Protein AF-A0A9E4Q287-F1 (afdb_monomer_lite)

Structure (mmCIF, N/CA/C/O backbone):
data_AF-A0A9E4Q287-F1
#
_entry.id   AF-A0A9E4Q287-F1
#
loop_
_atom_site.group_PDB
_atom_site.id
_atom_site.type_symbol
_atom_site.label_atom_id
_atom_site.label_alt_id
_atom_site.label_comp_id
_atom_site.label_asym_id
_atom_site.label_entity_id
_atom_site.label_seq_id
_atom_site.pdbx_PDB_ins_code
_atom_site.Cartn_x
_atom_site.Cartn_y
_atom_site.Cartn_z
_atom_site.occupancy
_atom_site.B_iso_or_equiv
_atom_site.auth_seq_id
_atom_site.auth_comp_id
_atom_site.auth_asym_id
_atom_site.auth_atom_id
_atom_site.pdbx_PDB_model_num
ATOM 1 N N . GLU A 1 1 ? 13.579 -6.921 -2.499 1.00 59.28 1 GLU A N 1
ATOM 2 C CA . GLU A 1 1 ? 13.038 -8.261 -2.164 1.00 59.28 1 GLU A CA 1
ATOM 3 C C . GLU A 1 1 ? 13.911 -9.348 -2.799 1.00 59.28 1 GLU A C 1
ATOM 5 O O . GLU A 1 1 ? 14.506 -9.071 -3.830 1.00 59.28 1 GLU A O 1
ATOM 10 N N . ASN A 1 2 ? 13.999 -10.552 -2.209 1.00 77.50 2 ASN A N 1
ATOM 11 C CA . ASN A 1 2 ? 14.796 -11.688 -2.729 1.00 77.50 2 ASN A CA 1
ATOM 12 C C . ASN A 1 2 ? 13.918 -12.814 -3.328 1.00 77.50 2 ASN A C 1
ATOM 14 O O . ASN A 1 2 ? 14.311 -13.980 -3.343 1.00 77.50 2 ASN A O 1
ATOM 18 N N . THR A 1 3 ? 12.707 -12.480 -3.777 1.00 87.38 3 THR A N 1
ATOM 19 C CA . THR A 1 3 ? 11.755 -13.427 -4.379 1.00 87.38 3 THR A CA 1
ATOM 20 C C . THR A 1 3 ? 12.186 -13.794 -5.802 1.00 87.38 3 THR A C 1
ATOM 22 O O . THR A 1 3 ? 12.692 -12.953 -6.543 1.00 87.38 3 THR A O 1
ATOM 25 N N . ALA A 1 4 ? 11.997 -15.053 -6.207 1.00 90.62 4 ALA A N 1
ATOM 26 C CA . ALA A 1 4 ? 12.382 -15.509 -7.540 1.00 90.62 4 ALA A CA 1
ATOM 27 C C . ALA A 1 4 ? 11.520 -14.854 -8.634 1.00 90.62 4 ALA A C 1
ATOM 29 O O . ALA A 1 4 ? 10.295 -14.946 -8.600 1.00 90.62 4 ALA A O 1
ATOM 30 N N . ALA A 1 5 ? 12.161 -14.281 -9.658 1.00 90.44 5 ALA A N 1
ATOM 31 C CA . ALA A 1 5 ? 11.472 -13.625 -10.775 1.00 90.44 5 ALA A CA 1
ATOM 32 C C . ALA A 1 5 ? 10.525 -14.559 -11.552 1.00 90.44 5 ALA A 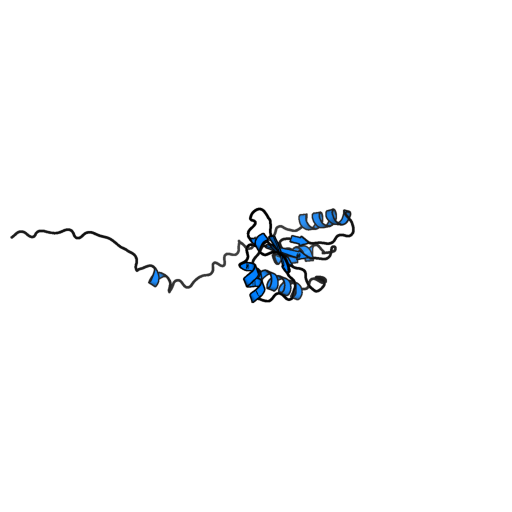C 1
ATOM 34 O O . ALA A 1 5 ? 9.563 -14.091 -12.151 1.00 90.44 5 ALA A O 1
ATOM 35 N N . ALA A 1 6 ? 10.758 -15.877 -11.506 1.00 92.06 6 ALA A N 1
ATOM 36 C CA . ALA A 1 6 ? 9.894 -16.875 -12.138 1.00 92.06 6 ALA A CA 1
ATOM 37 C C . ALA A 1 6 ? 8.434 -16.806 -11.653 1.00 92.06 6 ALA A C 1
ATOM 39 O O . ALA A 1 6 ? 7.538 -17.113 -12.430 1.00 92.06 6 ALA A O 1
ATOM 40 N N . VAL A 1 7 ? 8.194 -16.343 -10.417 1.00 91.88 7 VAL A N 1
ATOM 41 C CA . VAL A 1 7 ? 6.841 -16.165 -9.862 1.00 91.88 7 VAL A CA 1
ATOM 42 C C . VAL A 1 7 ? 6.023 -15.172 -10.689 1.00 91.88 7 VAL A C 1
ATOM 44 O O . VAL A 1 7 ? 4.816 -15.330 -10.801 1.00 91.88 7 VAL A O 1
ATOM 47 N N . LEU A 1 8 ? 6.656 -14.179 -11.325 1.00 91.31 8 LEU A N 1
ATOM 48 C CA . LEU A 1 8 ? 5.939 -13.200 -12.147 1.00 91.31 8 LEU A CA 1
ATOM 49 C C . LEU A 1 8 ? 5.297 -13.816 -13.397 1.00 91.31 8 LEU A C 1
ATOM 51 O O . LEU A 1 8 ? 4.322 -13.257 -13.891 1.00 91.31 8 LEU A O 1
ATOM 55 N N . ASN A 1 9 ? 5.789 -14.967 -13.861 1.00 93.00 9 ASN A N 1
ATOM 56 C CA . ASN A 1 9 ? 5.276 -15.665 -15.044 1.00 93.00 9 ASN A CA 1
ATOM 57 C C . ASN A 1 9 ? 4.202 -16.714 -14.715 1.00 93.00 9 ASN A C 1
ATOM 59 O O . ASN A 1 9 ? 3.740 -17.407 -15.615 1.00 93.00 9 ASN A O 1
ATOM 63 N N . ASP A 1 10 ? 3.856 -16.886 -13.439 1.00 93.12 10 ASP A N 1
ATOM 64 C CA . ASP A 1 10 ? 2.809 -17.815 -13.022 1.00 93.12 10 ASP A CA 1
ATOM 65 C C . ASP A 1 10 ? 1.454 -17.098 -13.024 1.00 93.12 10 ASP A C 1
ATOM 67 O O . ASP A 1 10 ? 1.186 -16.260 -12.163 1.00 93.12 10 ASP A O 1
ATOM 71 N N . ASP A 1 11 ? 0.618 -17.374 -14.019 1.00 90.12 11 ASP A N 1
ATOM 72 C CA . ASP A 1 11 ? -0.687 -16.721 -14.180 1.00 90.12 11 ASP A CA 1
ATOM 73 C C . ASP A 1 11 ? -1.773 -17.294 -13.249 1.00 90.12 11 ASP A C 1
ATOM 75 O O . ASP A 1 11 ? -2.860 -16.724 -13.153 1.00 90.12 11 ASP A O 1
ATOM 79 N N . GLU A 1 12 ? -1.501 -18.391 -12.532 1.00 93.50 12 GLU A N 1
ATOM 80 C CA . GLU A 1 12 ? -2.439 -18.973 -11.561 1.00 93.50 12 GLU A CA 1
ATOM 81 C C . GLU A 1 12 ? -2.358 -18.290 -10.183 1.00 93.50 12 GLU A C 1
ATOM 83 O O . GLU A 1 12 ? -3.226 -18.492 -9.328 1.00 93.50 12 GLU A O 1
ATOM 88 N N . LEU A 1 13 ? -1.335 -17.457 -9.959 1.00 92.38 13 LEU A N 1
ATOM 89 C CA . LEU A 1 13 ? -1.081 -16.780 -8.690 1.00 92.38 13 LEU A CA 1
ATOM 90 C C . LEU A 1 13 ? -1.401 -15.285 -8.749 1.00 92.38 13 LEU A C 1
ATOM 92 O O . LEU A 1 13 ? -0.899 -14.555 -9.601 1.00 92.38 13 LEU A O 1
ATOM 96 N N . GLY A 1 14 ? -2.146 -14.814 -7.744 1.00 92.12 14 GLY A N 1
ATOM 97 C CA . GLY A 1 14 ? -2.266 -13.387 -7.450 1.00 92.12 14 GLY A CA 1
ATOM 98 C C . GLY A 1 14 ? -0.985 -12.853 -6.805 1.00 92.12 14 GLY A C 1
ATOM 99 O O . GLY A 1 14 ? -0.517 -13.391 -5.798 1.00 92.12 14 GLY A O 1
ATOM 100 N N . LYS A 1 15 ? -0.417 -11.788 -7.368 1.00 93.69 15 LYS A N 1
ATOM 101 C CA . LYS A 1 15 ? 0.887 -11.230 -6.991 1.00 93.69 15 LYS A CA 1
ATOM 102 C C . LYS A 1 15 ? 0.704 -9.875 -6.322 1.00 93.69 15 LYS A C 1
ATOM 104 O O . LYS A 1 15 ? 0.217 -8.919 -6.929 1.00 93.69 15 LYS A O 1
ATOM 109 N N . ILE A 1 16 ? 1.142 -9.791 -5.068 1.00 95.12 16 ILE A N 1
ATOM 110 C CA . ILE A 1 16 ? 1.157 -8.554 -4.285 1.00 95.12 16 ILE A CA 1
ATOM 111 C C . ILE A 1 16 ? 2.608 -8.169 -4.020 1.00 95.12 16 ILE A C 1
ATOM 113 O O . ILE A 1 16 ? 3.359 -8.972 -3.470 1.00 95.12 16 ILE A O 1
ATOM 117 N N . ILE A 1 17 ? 2.988 -6.949 -4.386 1.00 94.88 17 ILE A N 1
ATOM 118 C CA . ILE A 1 17 ? 4.315 -6.401 -4.088 1.00 94.88 17 ILE A CA 1
ATOM 119 C C . ILE A 1 17 ? 4.271 -5.561 -2.812 1.00 94.88 17 ILE A C 1
ATOM 121 O O . ILE A 1 17 ? 3.359 -4.749 -2.639 1.00 94.88 17 ILE A O 1
ATOM 125 N N . ALA A 1 18 ? 5.232 -5.751 -1.907 1.00 94.75 18 ALA A N 1
ATOM 126 C CA . ALA A 1 18 ? 5.333 -4.940 -0.701 1.00 94.75 18 ALA A CA 1
ATOM 127 C C . ALA A 1 18 ? 6.174 -3.687 -0.975 1.00 94.75 18 ALA A C 1
ATOM 129 O O . ALA A 1 18 ? 7.279 -3.763 -1.507 1.00 94.75 18 ALA A O 1
ATOM 130 N N . ILE A 1 19 ? 5.652 -2.525 -0.590 1.00 95.00 19 ILE A N 1
ATOM 131 C CA . ILE A 1 19 ? 6.304 -1.223 -0.771 1.00 95.00 19 ILE A CA 1
ATOM 132 C C . ILE A 1 19 ? 6.240 -0.406 0.520 1.00 95.00 19 ILE A C 1
ATOM 134 O O . ILE A 1 19 ? 5.400 -0.650 1.392 1.00 95.00 19 ILE A O 1
ATOM 138 N N . ASN A 1 20 ? 7.117 0.585 0.636 1.00 93.00 20 ASN A N 1
ATOM 1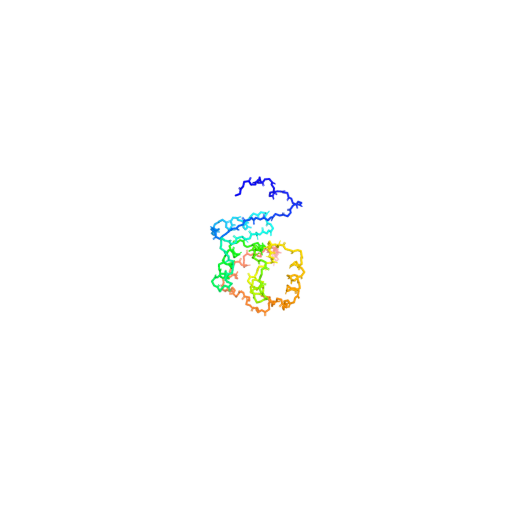39 C CA . ASN A 1 20 ? 7.213 1.466 1.796 1.00 93.00 20 ASN A CA 1
ATOM 140 C C . ASN A 1 20 ? 7.283 2.943 1.369 1.00 93.00 20 ASN A C 1
ATOM 142 O O . ASN A 1 20 ? 7.093 3.275 0.200 1.00 93.00 20 ASN A O 1
ATOM 146 N N . SER A 1 21 ? 7.506 3.842 2.331 1.00 91.06 21 SER A N 1
ATOM 147 C CA . SER A 1 21 ? 7.516 5.295 2.095 1.00 91.06 21 SER A CA 1
ATOM 148 C C . SER A 1 21 ? 8.759 5.811 1.361 1.00 91.06 21 SER A C 1
ATOM 150 O O . SER A 1 21 ? 8.807 6.989 1.031 1.00 91.06 21 SER A O 1
ATOM 152 N N . GLU A 1 22 ? 9.759 4.962 1.127 1.00 92.00 22 GLU A N 1
ATOM 153 C CA . GLU A 1 22 ? 11.027 5.327 0.479 1.00 92.00 22 GLU A CA 1
ATOM 154 C C . GLU A 1 22 ? 11.025 5.029 -1.025 1.00 92.00 22 GLU A C 1
ATOM 156 O O . GLU A 1 22 ? 12.027 5.269 -1.694 1.00 92.00 22 GLU A O 1
ATOM 161 N N . LEU A 1 23 ? 9.904 4.525 -1.553 1.00 92.75 23 LEU A N 1
ATOM 162 C CA . LEU A 1 23 ? 9.751 4.192 -2.962 1.00 92.75 23 LEU A CA 1
ATOM 163 C C . LEU A 1 23 ? 9.996 5.424 -3.843 1.00 92.75 23 LEU A C 1
ATOM 165 O O . LEU A 1 23 ? 9.284 6.427 -3.746 1.00 92.75 23 LEU A O 1
ATOM 169 N N . SER A 1 24 ? 10.986 5.324 -4.725 1.00 94.12 24 SER A N 1
ATOM 170 C CA . SER A 1 24 ? 11.264 6.356 -5.722 1.00 94.12 24 SER A CA 1
ATOM 171 C C . SER A 1 24 ? 10.264 6.322 -6.883 1.00 94.12 24 SER A C 1
ATOM 173 O O . SER A 1 24 ? 9.565 5.331 -7.111 1.00 94.12 24 SER A O 1
ATOM 175 N N . GLU A 1 25 ? 10.208 7.414 -7.649 1.00 93.81 25 GLU A N 1
ATOM 176 C CA . GLU A 1 25 ? 9.350 7.507 -8.836 1.00 93.81 25 GLU A CA 1
ATOM 177 C C . GLU A 1 25 ? 9.714 6.446 -9.889 1.00 93.81 25 GLU A C 1
ATOM 179 O O . GLU A 1 25 ? 8.836 5.746 -10.393 1.00 93.81 25 GLU A O 1
ATOM 184 N N . ASP A 1 26 ? 11.013 6.252 -10.138 1.00 95.31 26 ASP A N 1
ATOM 185 C CA . ASP A 1 26 ? 11.525 5.253 -11.081 1.00 95.31 26 ASP A CA 1
ATOM 186 C C . ASP A 1 26 ? 11.164 3.822 -10.655 1.00 95.31 26 ASP A C 1
ATOM 188 O O . ASP A 1 26 ? 10.754 3.003 -11.481 1.00 95.31 26 ASP A O 1
ATOM 192 N N . GLU A 1 27 ? 11.280 3.509 -9.360 1.00 94.50 27 GLU A N 1
ATOM 193 C CA . GLU A 1 27 ? 10.904 2.195 -8.833 1.00 94.50 27 GLU A CA 1
ATOM 194 C C . GLU A 1 27 ? 9.401 1.958 -8.941 1.00 94.50 27 GLU A C 1
ATOM 196 O O . GLU A 1 27 ? 8.984 0.888 -9.381 1.00 94.50 27 GLU A O 1
ATOM 201 N N . GLY A 1 28 ? 8.569 2.936 -8.581 1.00 94.69 28 GLY A N 1
ATOM 202 C CA . GLY A 1 28 ? 7.124 2.771 -8.697 1.00 94.69 28 GLY A CA 1
ATOM 203 C C . GLY A 1 28 ? 6.662 2.667 -10.156 1.00 94.69 28 GLY A C 1
ATOM 204 O O . GLY A 1 28 ? 5.810 1.828 -10.454 1.00 94.69 28 GLY A O 1
ATOM 205 N N . GLN A 1 29 ? 7.300 3.387 -11.085 1.00 93.69 29 GLN A N 1
ATOM 206 C CA . GLN A 1 29 ? 7.060 3.211 -12.519 1.00 93.69 29 GLN A CA 1
ATOM 207 C C . GLN A 1 29 ? 7.495 1.820 -13.000 1.00 93.69 29 GLN A C 1
ATOM 209 O O . GLN A 1 29 ? 6.794 1.191 -13.795 1.00 93.69 29 GLN A O 1
ATOM 214 N N . ALA A 1 30 ? 8.620 1.295 -12.509 1.00 94.25 30 ALA A N 1
ATOM 215 C CA . ALA A 1 30 ? 9.028 -0.074 -12.808 1.00 94.25 30 ALA A CA 1
ATOM 216 C C . ALA A 1 30 ? 7.989 -1.084 -12.292 1.00 94.25 30 ALA A C 1
ATOM 218 O O . ALA A 1 30 ? 7.587 -1.977 -13.036 1.00 94.25 30 ALA A O 1
ATOM 219 N N . ILE A 1 31 ? 7.485 -0.905 -11.066 1.00 94.12 31 ILE A N 1
ATOM 220 C CA . ILE A 1 31 ? 6.417 -1.731 -10.484 1.00 94.12 31 ILE A CA 1
ATOM 221 C C . ILE A 1 31 ? 5.143 -1.677 -11.332 1.00 94.12 31 ILE A C 1
ATOM 223 O O . ILE A 1 31 ? 4.519 -2.715 -11.562 1.00 94.12 31 ILE A O 1
ATOM 227 N N . HIS A 1 32 ? 4.766 -0.499 -11.830 1.00 92.44 32 HIS A N 1
ATOM 228 C CA . HIS A 1 32 ? 3.606 -0.343 -12.704 1.00 92.44 32 HIS A CA 1
ATOM 229 C C . HIS A 1 32 ? 3.696 -1.240 -13.953 1.00 92.44 32 HIS A C 1
ATOM 231 O O . HIS A 1 32 ? 2.702 -1.843 -14.367 1.00 92.44 32 HIS A O 1
ATOM 237 N N . MET A 1 33 ? 4.899 -1.379 -14.514 1.00 92.56 33 MET A N 1
ATOM 238 C CA . MET A 1 33 ? 5.163 -2.194 -15.702 1.00 92.56 33 MET A CA 1
ATOM 239 C C . MET A 1 33 ? 5.259 -3.698 -15.410 1.00 92.56 33 MET A C 1
ATOM 241 O O . MET A 1 33 ? 5.163 -4.505 -16.334 1.00 92.56 33 MET A O 1
ATOM 245 N N . LEU A 1 34 ? 5.442 -4.101 -14.149 1.00 92.50 34 LEU A N 1
ATOM 246 C CA . LEU A 1 34 ? 5.498 -5.511 -13.771 1.00 92.50 34 LEU A CA 1
ATOM 247 C C . LEU A 1 34 ? 4.108 -6.163 -13.788 1.00 92.50 34 LEU A C 1
ATOM 249 O O . LEU A 1 34 ? 3.072 -5.528 -13.544 1.00 92.50 34 LEU A O 1
ATOM 253 N N . ALA A 1 35 ? 4.103 -7.478 -14.016 1.00 91.94 35 ALA A N 1
ATOM 254 C CA . ALA A 1 35 ? 2.929 -8.344 -13.919 1.00 91.94 35 ALA A CA 1
ATOM 255 C C . ALA A 1 35 ? 2.568 -8.625 -12.447 1.00 91.94 35 ALA A C 1
ATOM 257 O O . ALA A 1 35 ? 2.597 -9.761 -11.987 1.00 91.94 35 ALA A O 1
ATOM 258 N N . VAL A 1 36 ? 2.286 -7.558 -11.699 1.00 93.62 36 VAL A N 1
ATOM 259 C CA . VAL A 1 36 ? 1.753 -7.590 -10.332 1.00 93.62 36 VAL A CA 1
ATOM 260 C C . VAL A 1 36 ? 0.329 -7.044 -10.323 1.00 93.62 36 VAL A C 1
ATOM 262 O O . VAL A 1 36 ? 0.009 -6.111 -11.073 1.00 93.62 36 VAL A O 1
ATOM 265 N N . ASP A 1 37 ? -0.511 -7.609 -9.460 1.00 93.75 37 ASP A N 1
ATOM 266 C CA . ASP A 1 37 ? -1.937 -7.278 -9.371 1.00 93.75 37 ASP A CA 1
ATOM 267 C C . ASP A 1 37 ? -2.198 -6.149 -8.373 1.00 93.75 37 ASP A C 1
ATOM 269 O O . ASP A 1 37 ? -3.102 -5.326 -8.546 1.00 93.75 37 ASP A O 1
ATOM 273 N N . CYS A 1 38 ? -1.403 -6.106 -7.304 1.00 95.12 38 CYS A N 1
ATOM 274 C CA . CYS A 1 38 ? -1.631 -5.220 -6.175 1.00 95.12 38 CYS A CA 1
ATOM 275 C C . CYS A 1 38 ? -0.323 -4.779 -5.521 1.00 95.12 38 CYS A C 1
ATOM 277 O O . CYS A 1 38 ? 0.655 -5.523 -5.491 1.00 95.12 38 CYS A O 1
ATOM 279 N N . ALA A 1 39 ? -0.336 -3.584 -4.943 1.00 96.31 39 ALA A N 1
ATOM 280 C CA . ALA A 1 39 ? 0.707 -3.109 -4.057 1.00 96.31 39 ALA A CA 1
ATOM 281 C C . ALA A 1 39 ? 0.200 -3.017 -2.619 1.00 96.31 39 ALA A C 1
ATOM 283 O O . ALA A 1 39 ? -0.837 -2.405 -2.349 1.00 96.31 39 ALA A O 1
ATOM 284 N N . LEU A 1 40 ? 0.968 -3.607 -1.707 1.00 96.44 40 LEU A N 1
ATOM 285 C CA . LEU A 1 40 ? 0.805 -3.489 -0.269 1.00 96.44 40 LEU A CA 1
ATOM 286 C C . LEU A 1 40 ? 1.754 -2.420 0.260 1.00 96.44 40 LEU A C 1
ATOM 288 O O . LEU A 1 40 ? 2.951 -2.651 0.417 1.00 96.44 40 LEU A O 1
ATOM 292 N N . PHE A 1 41 ? 1.199 -1.258 0.576 1.00 95.81 41 PHE A N 1
ATOM 293 C CA . PHE A 1 41 ? 1.939 -0.171 1.190 1.00 95.81 41 PHE A CA 1
ATOM 294 C C . PHE A 1 41 ? 2.007 -0.325 2.704 1.00 95.81 41 PHE A C 1
ATOM 296 O O . PHE A 1 41 ? 0.984 -0.389 3.388 1.00 95.81 41 PHE A O 1
ATOM 303 N N . THR A 1 42 ? 3.225 -0.344 3.233 1.00 94.38 42 THR A N 1
ATOM 304 C CA . THR A 1 42 ? 3.492 -0.293 4.669 1.00 94.38 42 THR A CA 1
ATOM 305 C C . THR A 1 42 ? 4.170 1.035 4.994 1.00 94.38 42 THR A C 1
ATOM 307 O O . THR A 1 42 ? 5.344 1.210 4.670 1.00 94.38 42 THR A O 1
ATOM 310 N N . PRO A 1 43 ? 3.449 1.986 5.610 1.00 90.75 43 PRO A N 1
ATOM 311 C CA . PRO A 1 43 ? 4.029 3.254 6.034 1.00 90.75 43 PRO A CA 1
ATOM 312 C C . PRO A 1 43 ? 5.178 3.033 7.027 1.00 90.75 43 PRO A C 1
ATOM 314 O O . PRO A 1 43 ? 5.053 2.218 7.942 1.00 90.75 43 PRO A O 1
ATOM 317 N N . ASN A 1 44 ? 6.271 3.789 6.887 1.00 87.62 44 ASN A N 1
ATOM 318 C CA . ASN A 1 44 ? 7.399 3.719 7.831 1.00 87.62 44 ASN A CA 1
ATOM 319 C C . ASN A 1 44 ? 7.019 4.229 9.232 1.00 87.62 44 ASN A C 1
ATOM 321 O O . ASN A 1 44 ? 7.575 3.805 10.243 1.00 87.62 44 ASN A O 1
ATOM 325 N N . GLU A 1 45 ? 6.066 5.156 9.284 1.00 85.31 45 GLU A N 1
ATOM 326 C CA . GLU A 1 45 ? 5.571 5.771 10.508 1.00 85.31 45 GLU A CA 1
ATOM 327 C C . GLU A 1 45 ? 4.092 5.449 10.711 1.00 85.31 45 GLU A C 1
ATOM 329 O O . GLU A 1 45 ? 3.363 5.131 9.772 1.00 85.31 45 GLU A O 1
ATOM 334 N N . SER A 1 46 ? 3.620 5.576 11.952 1.00 84.69 46 SER A N 1
ATOM 335 C CA . SER A 1 46 ? 2.198 5.419 12.252 1.00 84.69 46 SER A CA 1
ATOM 336 C C . SER A 1 46 ? 1.348 6.349 11.382 1.00 84.69 46 SER A C 1
ATOM 338 O O . SER A 1 46 ? 1.569 7.559 11.334 1.00 84.69 46 SER A O 1
ATOM 340 N N . VAL A 1 47 ? 0.305 5.785 10.770 1.00 84.62 47 VAL A N 1
ATOM 341 C CA . VAL A 1 47 ? -0.719 6.538 10.025 1.00 84.62 47 VAL A CA 1
ATOM 342 C C . VAL A 1 47 ? -1.488 7.499 10.943 1.00 84.62 47 VAL A C 1
ATOM 344 O O . VAL A 1 47 ? -2.125 8.435 10.469 1.00 84.62 47 VAL A O 1
ATOM 347 N N . LYS A 1 48 ? -1.430 7.289 12.265 1.00 84.75 48 LYS A N 1
ATOM 348 C CA . LYS A 1 48 ? -2.109 8.124 13.256 1.00 84.75 48 LYS A CA 1
ATOM 349 C C . LYS A 1 48 ? -1.1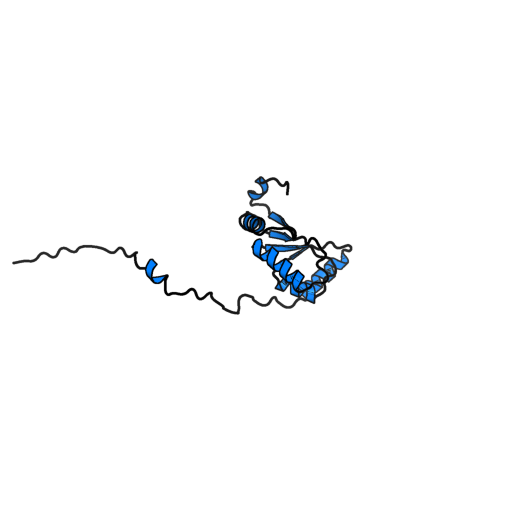98 9.211 13.837 1.00 84.75 48 LYS A C 1
ATOM 351 O O . LYS A 1 48 ? -0.099 8.878 14.286 1.00 84.75 48 LYS A O 1
ATOM 356 N N . PRO A 1 49 ? -1.693 10.458 13.969 1.00 88.38 49 PRO A N 1
ATOM 357 C CA . PRO A 1 49 ? -3.004 10.940 13.508 1.00 88.38 49 PRO A CA 1
ATOM 358 C C . PRO A 1 49 ? -3.071 11.057 11.976 1.00 88.38 49 PRO A C 1
ATOM 360 O O . PRO A 1 49 ? -2.092 11.464 11.349 1.00 88.38 49 PRO A O 1
ATOM 363 N N . LEU A 1 50 ? -4.232 10.752 11.381 1.00 91.19 50 LEU A N 1
ATOM 364 C CA . LEU A 1 50 ? -4.427 10.902 9.937 1.00 91.19 50 LEU A CA 1
ATOM 365 C C . LEU A 1 50 ? -4.582 12.388 9.584 1.00 91.19 50 LEU A C 1
ATOM 367 O O . LEU A 1 50 ? -5.657 12.971 9.727 1.00 91.19 50 LEU A O 1
ATOM 371 N N . THR A 1 51 ? -3.491 13.013 9.148 1.00 93.25 51 THR A N 1
ATOM 372 C CA . THR A 1 51 ? -3.471 14.414 8.704 1.00 93.25 51 THR A CA 1
ATOM 373 C C . THR A 1 51 ? -3.604 14.523 7.185 1.00 93.25 51 THR A C 1
ATOM 375 O O . THR A 1 51 ? -3.397 13.555 6.455 1.00 93.25 51 THR A O 1
ATOM 378 N N . VAL A 1 52 ? -3.893 15.732 6.689 1.00 94.62 52 VAL A N 1
ATOM 379 C CA . VAL A 1 52 ? -3.894 16.015 5.242 1.00 94.62 52 VAL A CA 1
ATOM 380 C C . VAL A 1 52 ? -2.527 15.720 4.622 1.00 94.62 52 VAL A C 1
ATOM 382 O O . VAL A 1 52 ? -2.476 15.150 3.540 1.00 94.62 52 VAL A O 1
ATOM 385 N N . GLN A 1 53 ? -1.429 16.026 5.323 1.00 93.44 53 GLN A N 1
ATOM 386 C CA . GLN A 1 53 ? -0.083 15.693 4.848 1.00 93.44 53 GLN A CA 1
ATOM 387 C C . GLN A 1 53 ? 0.078 14.183 4.647 1.00 93.44 53 GLN A C 1
ATOM 389 O O . GLN A 1 53 ? 0.513 13.763 3.586 1.00 93.44 53 GLN A O 1
ATOM 394 N N . ARG A 1 54 ? -0.369 13.358 5.604 1.00 92.62 54 ARG A N 1
ATOM 395 C CA . ARG A 1 54 ? -0.312 11.894 5.459 1.00 92.62 54 ARG A CA 1
ATOM 396 C C . ARG A 1 54 ? -1.147 11.394 4.287 1.00 92.6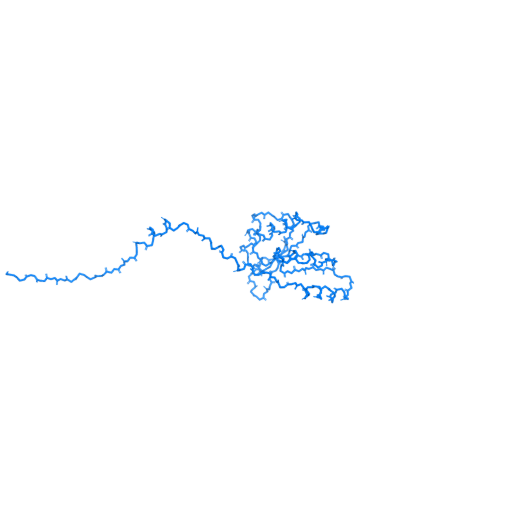2 54 ARG A C 1
ATOM 398 O O . ARG A 1 54 ? -0.738 10.459 3.613 1.00 92.62 54 ARG A O 1
ATOM 405 N N . LEU A 1 55 ? -2.306 12.006 4.037 1.00 93.94 55 LEU A N 1
ATOM 406 C CA . LEU A 1 55 ? -3.116 11.678 2.863 1.00 93.94 55 LEU A CA 1
ATOM 407 C C . LEU A 1 55 ? -2.403 12.048 1.560 1.00 93.94 55 LEU A C 1
ATOM 409 O O . LEU A 1 55 ? -2.461 11.263 0.621 1.00 93.94 55 LEU A O 1
ATOM 413 N N . ILE A 1 56 ? -1.707 13.189 1.512 1.00 93.94 56 ILE A N 1
ATOM 414 C CA . ILE A 1 56 ? -0.867 13.569 0.366 1.00 93.94 56 ILE A CA 1
ATOM 415 C C . ILE A 1 56 ? 0.240 12.533 0.163 1.00 93.94 56 ILE A C 1
ATOM 417 O O . ILE A 1 56 ? 0.413 12.056 -0.953 1.00 93.94 56 ILE A O 1
ATOM 421 N N . ASP A 1 57 ? 0.936 12.131 1.227 1.00 92.75 57 ASP A N 1
ATOM 422 C CA . ASP A 1 57 ? 2.013 11.138 1.140 1.00 92.75 57 ASP A CA 1
ATOM 423 C C . ASP A 1 57 ? 1.486 9.792 0.598 1.00 92.75 57 ASP A C 1
ATOM 425 O O . ASP A 1 57 ? 2.097 9.181 -0.279 1.00 92.75 57 ASP A O 1
ATOM 429 N N . ILE A 1 58 ? 0.309 9.352 1.064 1.00 93.88 58 ILE A N 1
ATOM 430 C CA . ILE A 1 58 ? -0.372 8.144 0.567 1.00 93.88 58 ILE A CA 1
ATOM 431 C C . ILE A 1 58 ? -0.754 8.291 -0.914 1.00 93.88 58 ILE A C 1
ATOM 433 O O . ILE A 1 58 ? -0.550 7.361 -1.695 1.00 93.88 58 ILE A O 1
ATOM 437 N N . GLU A 1 59 ? -1.304 9.441 -1.310 1.00 93.44 59 GLU A N 1
ATOM 438 C CA . GLU A 1 59 ? -1.712 9.735 -2.688 1.00 93.44 59 GLU A CA 1
ATOM 439 C C . GLU A 1 59 ? -0.513 9.720 -3.645 1.00 93.44 59 GLU A C 1
ATOM 441 O O . GLU A 1 59 ? -0.614 9.157 -4.733 1.00 93.44 59 GLU A O 1
ATOM 446 N N . VAL A 1 60 ? 0.627 10.284 -3.227 1.00 93.31 60 VAL A N 1
ATOM 447 C CA . VAL A 1 60 ? 1.877 10.297 -4.003 1.00 93.31 60 VAL A CA 1
ATOM 448 C C . VAL A 1 60 ? 2.352 8.871 -4.261 1.00 93.31 60 VAL A C 1
ATOM 450 O O . VAL A 1 60 ? 2.504 8.484 -5.417 1.00 93.31 60 VAL A O 1
ATOM 453 N N . ILE A 1 61 ? 2.505 8.056 -3.213 1.00 94.44 61 ILE A N 1
ATOM 454 C CA . ILE A 1 61 ? 2.957 6.665 -3.367 1.00 94.44 61 ILE A CA 1
ATOM 455 C C . ILE A 1 61 ? 1.968 5.861 -4.223 1.00 94.44 61 ILE A C 1
ATOM 457 O O . ILE A 1 61 ? 2.378 5.110 -5.109 1.00 94.44 61 ILE A O 1
ATOM 461 N N . ARG A 1 62 ? 0.655 6.046 -4.018 1.00 94.31 62 ARG A N 1
ATOM 462 C CA . ARG A 1 62 ? -0.369 5.385 -4.841 1.00 94.31 62 ARG A CA 1
ATOM 463 C C . ARG A 1 62 ? -0.263 5.791 -6.312 1.00 94.31 62 ARG A C 1
ATOM 465 O O . ARG A 1 62 ? -0.384 4.933 -7.187 1.00 94.31 62 ARG A O 1
ATOM 472 N N . GLY A 1 63 ? -0.076 7.083 -6.572 1.00 92.38 63 GLY A N 1
ATOM 473 C CA . GLY A 1 63 ? -0.006 7.656 -7.912 1.00 92.38 63 GLY A CA 1
ATOM 474 C C . GLY A 1 63 ? 1.144 7.087 -8.734 1.00 92.38 63 GLY A C 1
ATOM 475 O O . GLY A 1 63 ? 0.931 6.741 -9.892 1.00 92.38 63 GLY A O 1
ATOM 476 N N . ILE A 1 64 ? 2.317 6.918 -8.120 1.00 93.00 64 ILE A N 1
ATOM 477 C CA . ILE A 1 64 ? 3.505 6.378 -8.796 1.00 93.00 64 ILE A CA 1
ATOM 478 C C . ILE A 1 64 ? 3.306 4.893 -9.156 1.00 93.00 64 ILE A C 1
ATOM 480 O O . ILE A 1 64 ? 3.687 4.450 -10.233 1.00 93.00 64 ILE A O 1
ATOM 484 N N . VAL A 1 65 ? 2.685 4.107 -8.274 1.00 92.94 65 VAL A N 1
ATOM 485 C CA . VAL A 1 65 ? 2.558 2.652 -8.466 1.00 92.94 65 VAL A CA 1
ATOM 486 C C . VAL A 1 65 ? 1.498 2.285 -9.510 1.00 92.94 65 VAL A C 1
ATOM 488 O O . VAL A 1 65 ? 1.650 1.312 -10.249 1.00 92.94 65 VAL A O 1
ATOM 491 N N . GLY A 1 66 ? 0.383 3.020 -9.561 1.00 88.31 66 GLY A N 1
ATOM 492 C CA . GLY A 1 66 ? -0.652 2.831 -10.586 1.00 88.31 66 GLY A CA 1
ATOM 493 C C . GLY A 1 66 ? -1.301 1.433 -10.625 1.00 88.31 66 GLY A C 1
ATOM 494 O O . GLY A 1 66 ? -1.789 1.018 -11.675 1.00 88.31 66 GLY A O 1
ATOM 495 N N . LYS A 1 67 ? -1.294 0.687 -9.512 1.00 92.00 67 LYS A N 1
ATOM 496 C CA . LYS A 1 67 ? -1.945 -0.631 -9.341 1.00 92.00 67 LYS A CA 1
ATOM 497 C C . LYS A 1 67 ? -3.020 -0.561 -8.254 1.00 92.00 67 LYS A C 1
ATOM 499 O O . LYS A 1 67 ? -3.161 0.460 -7.577 1.00 92.00 67 LYS A O 1
ATOM 504 N N . MET A 1 68 ? -3.775 -1.648 -8.049 1.00 94.25 68 MET A N 1
ATOM 505 C CA . MET A 1 68 ? -4.652 -1.749 -6.878 1.00 94.25 68 MET A CA 1
ATOM 506 C C . MET A 1 68 ? -3.819 -1.553 -5.607 1.00 94.25 68 MET A C 1
ATOM 508 O O . MET A 1 68 ? -2.798 -2.212 -5.426 1.00 94.25 68 MET A O 1
ATOM 512 N N . PHE A 1 69 ? -4.258 -0.653 -4.732 1.00 95.56 69 PHE A N 1
ATOM 513 C CA . PHE A 1 69 ? -3.460 -0.196 -3.601 1.00 95.56 69 PHE A CA 1
ATOM 514 C C . PHE A 1 69 ? -4.124 -0.569 -2.282 1.00 95.56 69 PHE A C 1
ATOM 516 O O . PHE A 1 69 ? -5.215 -0.084 -1.970 1.00 95.56 69 PHE A O 1
ATOM 523 N N . ILE A 1 70 ? -3.464 -1.421 -1.508 1.00 96.31 70 ILE A N 1
ATOM 524 C CA . ILE A 1 70 ? -3.864 -1.762 -0.144 1.00 96.31 70 ILE A CA 1
ATOM 525 C C . ILE A 1 70 ? -2.812 -1.243 0.830 1.00 96.31 70 ILE A C 1
ATOM 527 O O . ILE A 1 70 ? -1.641 -1.113 0.480 1.00 96.31 70 ILE A O 1
ATOM 531 N N . MET A 1 71 ? -3.222 -0.930 2.054 1.00 94.75 71 MET A N 1
ATOM 532 C CA . MET A 1 71 ? -2.339 -0.288 3.025 1.00 94.75 71 MET A CA 1
ATOM 533 C C . MET A 1 71 ? -2.376 -0.989 4.379 1.00 94.75 71 MET A C 1
ATOM 535 O O . MET A 1 71 ? -3.447 -1.318 4.886 1.00 94.75 71 MET A O 1
ATOM 539 N N . SER A 1 72 ? -1.209 -1.163 4.994 1.00 93.00 72 SER A N 1
ATOM 540 C CA . SER A 1 72 ? -1.088 -1.578 6.390 1.00 93.00 72 SER A CA 1
ATOM 541 C C . SER A 1 72 ? -1.506 -0.447 7.331 1.00 93.00 72 SER A C 1
ATOM 543 O O . SER A 1 72 ? -1.100 0.705 7.161 1.00 93.00 72 SER A O 1
ATOM 545 N N . SER A 1 73 ? -2.340 -0.753 8.323 1.00 87.31 73 SER A N 1
ATOM 546 C CA . SER A 1 73 ? -2.905 0.250 9.223 1.00 87.31 73 SER A CA 1
ATOM 547 C C . SER A 1 73 ? -3.129 -0.285 10.641 1.00 87.31 73 SER A C 1
ATOM 549 O O . SER A 1 73 ? -3.394 -1.477 10.812 1.00 87.31 73 SER A O 1
ATOM 551 N N . PRO A 1 74 ? -3.052 0.566 11.683 1.00 82.88 74 PRO A N 1
ATOM 552 C CA . PRO A 1 74 ? -3.405 0.160 13.041 1.00 82.88 74 PRO A CA 1
ATOM 553 C C . PRO A 1 74 ? -4.894 -0.204 13.178 1.00 82.88 74 PRO A C 1
ATOM 555 O O . PRO A 1 74 ? -5.752 0.386 12.526 1.00 82.88 74 PRO A O 1
ATOM 558 N N . ALA A 1 75 ? -5.210 -1.104 14.116 1.00 73.56 75 ALA A N 1
ATOM 559 C CA . ALA A 1 75 ? -6.560 -1.644 14.334 1.00 73.56 75 ALA A CA 1
ATOM 560 C C . ALA A 1 75 ? -7.652 -0.630 14.683 1.00 73.56 75 ALA A C 1
ATOM 562 O O . ALA A 1 75 ? -8.830 -0.872 14.444 1.00 73.56 75 ALA A O 1
ATOM 563 N N . ASN A 1 76 ? -7.275 0.528 15.215 1.00 79.94 76 ASN A N 1
ATOM 564 C CA . ASN A 1 76 ? -8.221 1.433 15.857 1.00 79.94 76 ASN A CA 1
ATOM 565 C C . ASN A 1 76 ? -8.656 2.614 14.977 1.00 79.94 76 ASN A C 1
ATOM 567 O O . ASN A 1 76 ? -8.904 3.688 15.522 1.00 79.94 76 ASN A O 1
ATOM 571 N N . LEU A 1 77 ? -8.687 2.496 13.645 1.00 84.00 77 LEU A N 1
ATOM 572 C CA . LEU A 1 77 ? -9.127 3.604 12.782 1.00 84.00 77 LEU A CA 1
ATOM 573 C C . LEU A 1 77 ? -10.603 3.970 13.019 1.00 84.00 77 LEU A C 1
ATOM 575 O O . LEU A 1 77 ? -11.482 3.112 13.043 1.00 84.00 77 LEU A O 1
ATOM 579 N N . GLY A 1 78 ? -10.878 5.264 13.176 1.00 86.88 78 GLY A N 1
ATOM 580 C CA . GLY A 1 78 ? -12.233 5.795 13.300 1.00 86.88 78 GLY A CA 1
ATOM 581 C C . GLY A 1 78 ? -12.961 5.882 11.955 1.00 86.88 78 GLY A C 1
ATOM 582 O O . GLY A 1 78 ? -12.348 5.859 10.890 1.00 86.88 78 GLY A O 1
ATOM 583 N N . LYS A 1 79 ? -14.289 6.063 11.992 1.00 88.75 79 LYS A N 1
ATOM 584 C CA . LYS A 1 79 ? -15.136 6.153 10.785 1.00 88.75 79 LYS A CA 1
ATOM 585 C C . LYS A 1 79 ? -14.676 7.231 9.794 1.00 88.75 79 LYS A C 1
ATOM 587 O O . LYS A 1 79 ? -14.628 6.972 8.597 1.00 88.75 79 LYS A O 1
ATOM 592 N N . SER A 1 80 ? -14.321 8.418 10.286 1.00 89.25 80 SER A N 1
ATOM 593 C CA . SER A 1 80 ? -13.830 9.524 9.452 1.00 89.25 80 SER A CA 1
ATOM 594 C C . SER A 1 80 ? -12.477 9.218 8.809 1.00 89.25 80 SER A C 1
ATOM 596 O O . SER A 1 80 ? -12.246 9.590 7.663 1.00 89.25 80 SER A O 1
ATOM 598 N N . GLU A 1 81 ? -11.595 8.515 9.524 1.00 90.88 81 GLU A N 1
ATOM 599 C CA . GLU A 1 81 ? -10.288 8.098 9.012 1.00 90.88 81 GLU A CA 1
ATOM 600 C C . GLU A 1 81 ? -10.452 7.035 7.915 1.00 90.88 81 GLU A C 1
ATOM 602 O O . GLU A 1 81 ? -9.856 7.153 6.846 1.00 90.88 81 GLU A O 1
ATOM 607 N N . LEU A 1 82 ? -11.325 6.044 8.137 1.00 91.12 82 LEU A N 1
ATOM 608 C CA . LEU A 1 82 ? -11.674 5.025 7.140 1.00 91.12 82 LEU A CA 1
ATOM 609 C C . LEU A 1 82 ? -12.282 5.646 5.877 1.00 91.12 82 LEU A C 1
ATOM 611 O O . LEU A 1 82 ? -11.926 5.271 4.759 1.00 91.12 82 LEU A O 1
ATOM 615 N N . GLU A 1 83 ? -13.184 6.614 6.045 1.00 91.88 83 GLU A N 1
ATOM 616 C CA . GLU A 1 83 ? -13.783 7.337 4.927 1.00 91.88 83 GLU A CA 1
ATOM 617 C C . GLU A 1 83 ? -12.736 8.126 4.133 1.00 91.88 83 GLU A C 1
ATOM 619 O O . GLU A 1 83 ? -12.723 8.056 2.902 1.00 91.88 83 GLU A O 1
ATOM 624 N N . ALA A 1 84 ? -11.831 8.827 4.820 1.00 92.19 84 ALA A N 1
ATOM 625 C CA . ALA A 1 84 ? -10.762 9.591 4.188 1.00 92.19 84 ALA A CA 1
ATOM 626 C C . ALA A 1 84 ? -9.811 8.694 3.379 1.00 92.19 84 ALA A C 1
ATOM 628 O O . ALA A 1 84 ? -9.543 8.992 2.216 1.00 92.19 84 ALA A O 1
ATOM 629 N N . LEU A 1 85 ? -9.367 7.566 3.944 1.00 92.44 85 LEU A N 1
ATOM 630 C CA . LEU A 1 85 ? -8.492 6.610 3.252 1.00 92.44 85 LEU A CA 1
ATOM 631 C C . LEU A 1 85 ? -9.166 5.995 2.022 1.00 92.44 85 LEU A C 1
ATOM 633 O O . LEU A 1 85 ? -8.563 5.901 0.952 1.00 92.44 85 LEU A O 1
ATOM 637 N N . ARG A 1 86 ? -10.445 5.629 2.139 1.00 91.00 86 ARG A N 1
ATOM 638 C CA . ARG A 1 86 ? -11.222 5.120 1.006 1.00 91.00 86 ARG A CA 1
ATOM 639 C C . ARG A 1 86 ? -11.358 6.162 -0.104 1.00 91.00 86 ARG A C 1
ATOM 641 O O . ARG A 1 86 ? -11.246 5.830 -1.286 1.00 91.00 86 ARG A O 1
ATOM 648 N N . ASN A 1 87 ? -11.635 7.413 0.261 1.00 90.50 87 ASN A N 1
ATOM 649 C CA . ASN A 1 87 ? -11.766 8.505 -0.702 1.00 90.50 87 ASN A CA 1
ATOM 650 C C . ASN A 1 87 ? -10.421 8.796 -1.392 1.00 90.50 87 ASN A C 1
ATOM 652 O O . ASN A 1 87 ? -10.416 9.020 -2.600 1.00 90.50 87 ASN A O 1
ATOM 656 N N . ALA A 1 88 ? -9.302 8.647 -0.674 1.00 90.00 88 ALA A N 1
ATOM 657 C CA . ALA A 1 88 ? -7.932 8.663 -1.197 1.00 90.00 88 ALA A CA 1
ATOM 658 C C . ALA A 1 88 ? -7.547 7.390 -1.986 1.00 90.00 88 ALA A C 1
ATOM 660 O O . ALA A 1 88 ? -6.375 7.096 -2.194 1.00 90.00 88 ALA A O 1
ATOM 661 N N . GLY A 1 89 ? -8.512 6.574 -2.416 1.00 90.25 89 GLY A N 1
ATOM 662 C CA . GLY A 1 89 ? -8.249 5.466 -3.334 1.00 90.25 89 GLY A CA 1
ATOM 663 C C . GLY A 1 89 ? -7.601 4.226 -2.725 1.00 90.25 89 GLY A C 1
ATOM 664 O O . GLY A 1 89 ? -7.261 3.323 -3.485 1.00 90.25 89 GLY A O 1
ATOM 665 N N . VAL A 1 90 ? -7.489 4.131 -1.398 1.00 93.56 90 VAL A N 1
ATOM 666 C CA . VAL A 1 90 ? -7.083 2.886 -0.734 1.00 93.56 90 VAL A CA 1
ATOM 667 C C . VAL A 1 90 ? -8.194 1.846 -0.908 1.00 93.56 90 VAL A C 1
ATOM 669 O O . VAL A 1 90 ? -9.331 2.054 -0.481 1.00 93.56 90 VAL A O 1
ATOM 672 N N . ALA A 1 91 ? -7.873 0.737 -1.574 1.00 93.12 91 ALA A N 1
ATOM 673 C CA . ALA A 1 91 ? -8.815 -0.329 -1.911 1.00 93.12 91 ALA A CA 1
ATOM 674 C C . ALA A 1 91 ? -9.045 -1.311 -0.752 1.00 93.12 91 ALA A C 1
ATOM 676 O O . ALA A 1 91 ? -10.096 -1.943 -0.677 1.00 93.12 91 ALA A O 1
ATOM 677 N N . GLY A 1 92 ? -8.080 -1.425 0.159 1.00 92.00 92 GLY A N 1
ATOM 678 C CA . GLY A 1 92 ? -8.144 -2.339 1.290 1.00 92.00 92 GLY A CA 1
ATOM 679 C C . GLY A 1 92 ? -7.166 -1.958 2.391 1.00 92.00 92 GLY A C 1
ATOM 680 O O . GLY A 1 92 ? -6.169 -1.276 2.151 1.00 92.00 92 GLY A O 1
ATOM 681 N N . LEU A 1 93 ? -7.467 -2.406 3.607 1.00 91.94 93 LEU A N 1
ATOM 682 C CA . LEU A 1 93 ? -6.629 -2.198 4.779 1.00 91.94 93 LEU A CA 1
ATOM 683 C C . LEU A 1 93 ? -6.168 -3.547 5.321 1.00 91.94 93 LEU A C 1
ATOM 685 O O . LEU A 1 93 ? -6.980 -4.451 5.510 1.00 91.94 93 LEU A O 1
ATOM 689 N N . VAL A 1 94 ? -4.870 -3.664 5.580 1.00 91.75 94 VAL A N 1
ATOM 690 C CA . VAL A 1 94 ? -4.274 -4.795 6.291 1.00 91.75 94 VAL A CA 1
ATOM 691 C C . VAL A 1 94 ? -4.082 -4.369 7.735 1.00 91.75 94 VAL A C 1
ATOM 693 O O . VAL A 1 94 ? -3.383 -3.399 8.016 1.00 91.75 94 VAL A O 1
ATOM 696 N N . ILE A 1 95 ? -4.742 -5.069 8.649 1.00 87.12 95 ILE A N 1
ATOM 697 C CA . ILE A 1 95 ? -4.785 -4.708 10.060 1.00 87.12 95 ILE A CA 1
ATOM 698 C C . ILE A 1 95 ? -4.307 -5.904 10.875 1.00 87.12 95 ILE A C 1
ATOM 700 O O . ILE A 1 95 ? -4.852 -6.999 10.745 1.00 87.12 95 ILE A O 1
ATOM 704 N N . ASN A 1 96 ? -3.326 -5.679 11.748 1.00 82.12 96 ASN A N 1
ATOM 705 C CA . ASN A 1 96 ? -3.006 -6.634 12.804 1.00 82.12 96 ASN A CA 1
ATOM 706 C C . ASN A 1 96 ? -3.998 -6.442 13.949 1.00 82.12 96 ASN A C 1
ATOM 708 O O . ASN A 1 96 ? -4.057 -5.368 14.548 1.00 82.12 96 ASN A O 1
ATOM 712 N N . LEU A 1 97 ? -4.796 -7.474 14.209 1.00 81.31 97 LEU A N 1
ATOM 713 C CA . LEU A 1 97 ? -5.803 -7.490 15.262 1.00 81.31 97 LEU A CA 1
ATOM 714 C C . LEU A 1 97 ? -5.317 -8.368 16.411 1.00 81.31 97 LEU A C 1
ATOM 716 O O . LEU A 1 97 ? -4.869 -9.491 16.183 1.00 81.31 97 LEU A O 1
ATOM 720 N N . ASP A 1 98 ? -5.460 -7.871 17.637 1.00 78.56 98 ASP A N 1
ATOM 721 C CA . ASP A 1 98 ? -5.098 -8.617 18.845 1.00 78.56 98 ASP A CA 1
ATOM 722 C C . ASP A 1 98 ? -6.218 -9.582 19.278 1.00 78.56 98 ASP A C 1
ATOM 724 O O . ASP A 1 98 ? -5.951 -10.618 19.889 1.00 78.56 98 ASP A O 1
ATOM 728 N N . ALA A 1 99 ? -7.478 -9.271 18.941 1.00 78.38 99 ALA A N 1
ATOM 729 C CA . ALA A 1 99 ? -8.653 -10.063 19.298 1.00 78.38 99 ALA A CA 1
ATOM 730 C C . ALA A 1 99 ? -9.596 -10.292 18.104 1.00 78.38 99 ALA A C 1
ATOM 732 O O . ALA A 1 99 ? -9.842 -9.407 17.285 1.00 78.38 99 ALA A O 1
ATOM 733 N N . ALA A 1 100 ? -10.200 -11.483 18.040 1.00 76.25 100 ALA A N 1
ATOM 734 C CA . ALA A 1 100 ? -11.142 -11.853 16.978 1.00 76.25 100 ALA A CA 1
ATOM 735 C C . ALA A 1 100 ? -12.419 -10.987 16.966 1.00 76.25 100 ALA A C 1
ATOM 737 O O . ALA A 1 100 ? -13.025 -10.783 15.916 1.00 76.25 100 ALA A O 1
ATOM 738 N N . GLU A 1 101 ? -12.820 -10.447 18.119 1.00 76.00 101 GLU A N 1
ATOM 739 C CA . GLU A 1 101 ? -13.988 -9.564 18.259 1.00 76.00 101 GLU A CA 1
ATOM 740 C C . GLU A 1 101 ? -13.827 -8.244 17.491 1.00 76.00 101 GLU A C 1
ATOM 742 O O . GLU A 1 101 ? -14.811 -7.660 17.030 1.00 76.00 101 GLU A O 1
ATOM 747 N N . ASP A 1 102 ? -12.589 -7.787 17.297 1.00 78.31 102 ASP A N 1
ATOM 748 C CA . ASP A 1 102 ? -12.304 -6.532 16.604 1.00 78.31 102 ASP A CA 1
ATOM 749 C C . ASP A 1 102 ? -12.472 -6.654 15.080 1.00 78.31 102 ASP A C 1
ATOM 751 O O . ASP A 1 102 ? -12.708 -5.651 14.401 1.00 78.31 102 ASP A O 1
ATOM 755 N N . ILE A 1 103 ? -12.487 -7.884 14.544 1.00 79.56 103 ILE A N 1
ATOM 756 C CA . ILE A 1 103 ? -12.852 -8.160 13.145 1.00 79.56 103 ILE A CA 1
ATOM 757 C C . ILE A 1 103 ? -14.295 -7.714 12.889 1.00 79.56 103 ILE A C 1
ATOM 759 O O . ILE A 1 103 ? -14.568 -7.012 11.913 1.00 79.56 103 ILE A O 1
ATOM 763 N N . ALA A 1 104 ? -15.224 -8.107 13.768 1.00 82.19 104 ALA A N 1
ATOM 764 C CA . ALA A 1 104 ? -16.647 -7.817 13.606 1.00 82.19 104 ALA A CA 1
ATOM 765 C C . ALA A 1 104 ? -16.921 -6.308 13.667 1.00 82.19 104 ALA A C 1
ATOM 767 O O . ALA A 1 104 ? -17.617 -5.778 12.802 1.00 82.19 104 ALA A O 1
ATOM 768 N N . LYS A 1 105 ? -16.298 -5.610 14.626 1.00 82.31 105 LYS A N 1
ATOM 769 C CA . LYS A 1 105 ? -16.407 -4.148 14.768 1.00 82.31 105 LYS A CA 1
ATOM 770 C C . LYS A 1 105 ? -15.862 -3.412 13.546 1.00 82.31 105 LYS A C 1
ATOM 772 O O . LYS A 1 105 ? -16.497 -2.485 13.050 1.00 82.31 105 LYS A O 1
ATOM 777 N N . THR A 1 106 ? -14.699 -3.829 13.044 1.00 81.38 106 THR A N 1
ATOM 778 C CA . THR A 1 106 ? -14.076 -3.208 11.866 1.00 81.38 106 THR A CA 1
ATOM 779 C C . THR A 1 106 ? -14.935 -3.416 10.623 1.00 81.38 106 THR A C 1
ATOM 781 O O . THR A 1 106 ? -15.161 -2.477 9.860 1.00 81.38 106 THR A O 1
ATOM 784 N N . ARG A 1 107 ? -15.475 -4.627 10.442 1.00 84.38 107 ARG A N 1
ATOM 785 C CA . ARG A 1 107 ? -16.401 -4.931 9.350 1.00 84.38 107 ARG A CA 1
ATOM 786 C C . ARG A 1 107 ? -17.653 -4.058 9.414 1.00 84.38 107 ARG A C 1
ATOM 788 O O . ARG A 1 107 ? -18.005 -3.445 8.414 1.00 84.38 107 ARG A O 1
ATOM 795 N N . GLU A 1 108 ? -18.284 -3.957 10.580 1.00 86.12 108 GLU A N 1
ATOM 796 C CA . GLU A 1 108 ? -19.469 -3.115 10.773 1.00 86.12 108 GLU A CA 1
ATOM 797 C C . GLU A 1 108 ? -19.166 -1.638 10.480 1.00 86.12 108 GLU A C 1
ATOM 799 O O . GLU A 1 108 ? -19.937 -0.961 9.795 1.00 86.12 108 GLU A O 1
ATOM 804 N N . ALA A 1 109 ? -18.009 -1.140 10.927 1.00 85.00 109 ALA A N 1
ATOM 805 C CA . ALA A 1 109 ? -17.573 0.219 10.636 1.00 85.00 109 ALA A CA 1
ATOM 806 C C . ALA A 1 109 ? -17.445 0.467 9.125 1.00 85.00 109 ALA A C 1
ATOM 808 O O . ALA A 1 109 ? -17.951 1.487 8.651 1.00 85.00 109 ALA A O 1
ATOM 809 N N . ILE A 1 110 ? -16.840 -0.468 8.380 1.00 84.50 110 ILE A N 1
ATOM 810 C CA . ILE A 1 110 ? -16.688 -0.410 6.916 1.00 84.50 110 ILE A CA 1
ATOM 811 C C . ILE A 1 110 ? -18.051 -0.469 6.213 1.00 84.50 110 ILE A C 1
ATOM 813 O O . ILE A 1 110 ? -18.329 0.377 5.361 1.00 84.50 110 ILE A O 1
ATOM 817 N N . ASP A 1 111 ? -18.916 -1.410 6.595 1.00 87.12 111 ASP A N 1
ATOM 818 C CA . ASP A 1 111 ? -20.251 -1.589 6.005 1.00 87.12 111 ASP A CA 1
ATOM 819 C C . ASP A 1 111 ? -21.155 -0.363 6.256 1.00 87.12 111 ASP A C 1
ATOM 821 O O . ASP A 1 111 ? -22.027 -0.042 5.446 1.00 87.12 111 ASP A O 1
ATOM 825 N N . SER A 1 112 ? -20.916 0.377 7.347 1.00 87.50 112 SER A N 1
ATOM 826 C CA . SER A 1 112 ? -21.641 1.609 7.692 1.00 87.50 112 SER A CA 1
ATOM 827 C C . SER A 1 112 ? -21.165 2.871 6.952 1.00 87.50 112 SER A C 1
ATOM 829 O O . SER A 1 112 ? -21.714 3.964 7.177 1.00 87.50 112 SER A O 1
ATOM 831 N N . LEU A 1 113 ? -20.109 2.778 6.136 1.00 85.50 113 LEU A N 1
ATOM 832 C CA . LEU A 1 113 ? -19.580 3.928 5.408 1.00 85.50 113 LEU A CA 1
ATOM 833 C C . LEU A 1 113 ? -20.550 4.359 4.293 1.00 85.50 113 LEU A C 1
ATOM 835 O O . LEU A 1 113 ? -21.137 3.515 3.613 1.00 85.50 113 LEU A O 1
ATOM 839 N N . PRO A 1 114 ? -20.703 5.675 4.046 1.00 82.56 114 PRO A N 1
ATOM 840 C CA . PRO A 1 114 ? -21.559 6.166 2.964 1.00 82.56 114 PRO A CA 1
ATOM 841 C C . PRO A 1 114 ? -21.063 5.629 1.622 1.00 82.56 114 PRO A C 1
ATOM 843 O O . PRO A 1 114 ? -19.867 5.405 1.484 1.00 82.56 114 PRO A O 1
ATOM 846 N N . ARG A 1 115 ? -21.913 5.440 0.607 1.00 77.75 115 ARG A N 1
ATOM 847 C CA . ARG A 1 115 ? -21.429 4.994 -0.716 1.00 77.75 115 ARG A CA 1
ATOM 848 C C . ARG A 1 115 ? -20.312 5.913 -1.212 1.00 77.75 115 ARG A C 1
ATOM 850 O O . ARG A 1 115 ? -20.396 7.128 -1.044 1.00 77.75 115 ARG A O 1
ATOM 857 N N . ARG A 1 116 ? -19.265 5.325 -1.798 1.00 73.31 116 ARG A N 1
ATOM 858 C CA . ARG A 1 116 ? -18.178 6.109 -2.388 1.00 73.31 116 ARG A CA 1
ATOM 859 C C . ARG A 1 116 ? -18.790 7.033 -3.453 1.00 73.31 116 ARG A C 1
ATOM 861 O O . ARG A 1 116 ? -19.535 6.520 -4.293 1.00 73.31 116 ARG A O 1
ATOM 868 N N . PRO A 1 117 ? -18.528 8.351 -3.413 1.00 65.88 117 PRO A N 1
ATOM 869 C CA . PRO A 1 117 ? -18.978 9.243 -4.471 1.00 65.88 117 PRO A CA 1
ATOM 870 C C . PRO A 1 117 ? -18.388 8.757 -5.796 1.00 65.88 117 PRO A C 1
ATOM 872 O O . PRO A 1 117 ? -17.226 8.342 -5.855 1.00 65.88 117 PRO A O 1
ATOM 875 N N . ASP A 1 118 ? -19.199 8.742 -6.848 1.00 61.62 118 ASP A N 1
ATOM 876 C CA . ASP A 1 118 ? -18.749 8.351 -8.171 1.00 61.62 118 ASP A CA 1
ATOM 877 C C . ASP A 1 118 ? -17.774 9.404 -8.702 1.00 61.62 118 ASP A C 1
ATOM 879 O O . ASP A 1 118 ? -18.163 10.467 -9.174 1.00 61.62 118 ASP A O 1
ATOM 883 N N . SER A 1 119 ? -16.479 9.076 -8.715 1.00 57.66 119 SER A N 1
ATOM 884 C CA . SER A 1 119 ? -15.456 9.875 -9.411 1.00 57.66 119 SER A CA 1
ATOM 885 C C . SER A 1 119 ? -15.707 9.976 -10.926 1.00 57.66 119 SER A C 1
ATOM 887 O O . SER A 1 119 ? -15.012 10.703 -11.626 1.00 57.66 119 SER A O 1
ATOM 889 N N . SER A 1 120 ? -16.720 9.264 -11.431 1.00 51.06 120 SER A N 1
ATOM 890 C CA . SER A 1 120 ? -17.147 9.208 -12.826 1.00 51.06 120 SER A CA 1
ATOM 891 C C . SER A 1 120 ? -18.243 10.223 -13.208 1.00 51.06 120 SER A C 1
ATOM 893 O O . SER A 1 120 ? -18.626 10.247 -14.378 1.00 51.06 120 SER A O 1
ATOM 895 N N . ARG A 1 121 ? -18.774 11.063 -12.304 1.00 44.41 121 ARG A N 1
ATOM 896 C CA . ARG A 1 121 ? -19.844 12.029 -12.659 1.00 44.41 121 ARG A CA 1
ATOM 897 C C . ARG A 1 121 ? -19.530 13.483 -12.324 1.00 44.41 121 ARG A C 1
ATOM 899 O O . ARG A 1 121 ? -20.333 14.214 -11.758 1.00 44.41 121 ARG A O 1
ATOM 906 N N . GLY A 1 122 ? -18.380 13.922 -12.810 1.00 40.34 122 GLY A N 1
ATOM 907 C CA . GLY A 1 122 ? -18.108 15.318 -13.130 1.00 40.34 122 GLY A CA 1
ATOM 908 C C . GLY A 1 122 ? -17.249 15.327 -14.380 1.00 40.34 122 GLY A C 1
ATOM 909 O O . GLY A 1 122 ? -16.031 15.346 -14.277 1.00 40.34 122 GLY A O 1
ATOM 910 N N . GLY A 1 123 ? -17.877 15.186 -15.550 1.00 47.59 123 GLY A N 1
ATOM 911 C CA . GLY A 1 123 ? -17.192 15.107 -16.834 1.00 47.59 123 GLY A CA 1
ATOM 912 C C . GLY A 1 123 ? -16.316 16.328 -17.086 1.00 47.59 123 GLY A C 1
ATOM 913 O O . GLY A 1 123 ? -16.769 17.310 -17.657 1.00 47.59 123 GLY A O 1
ATOM 914 N N . MET A 1 124 ? -15.046 16.238 -16.714 1.00 50.38 124 MET A N 1
ATOM 915 C CA . MET A 1 124 ? -13.991 16.987 -17.366 1.00 50.38 124 MET A CA 1
ATOM 916 C C . MET A 1 124 ? -13.345 16.003 -18.331 1.00 50.38 124 MET A C 1
ATOM 918 O O . MET A 1 124 ? -12.345 15.359 -18.026 1.00 50.38 124 MET A O 1
ATOM 922 N N . MET A 1 125 ? -13.989 15.814 -19.488 1.00 51.97 125 MET A N 1
ATOM 923 C CA . MET A 1 125 ? -13.251 15.300 -20.635 1.00 51.97 125 MET A CA 1
ATOM 924 C C . MET A 1 125 ? -12.036 16.211 -20.800 1.00 51.97 125 MET A C 1
ATOM 926 O O . MET A 1 125 ? -12.186 17.436 -20.806 1.00 51.97 125 MET A O 1
ATOM 930 N N . ALA A 1 126 ? -10.846 15.632 -20.926 1.00 60.34 126 ALA A N 1
ATOM 931 C CA . ALA A 1 126 ? -9.711 16.385 -21.422 1.00 60.34 126 ALA A CA 1
ATOM 932 C C . ALA A 1 126 ? -10.106 16.923 -22.804 1.00 60.34 126 ALA A C 1
ATOM 934 O O . ALA A 1 126 ? -10.269 16.157 -23.754 1.00 60.34 126 ALA A O 1
ATOM 935 N N . GLN A 1 127 ? -10.332 18.232 -22.912 1.00 61.88 127 GLN A N 1
ATOM 936 C CA . GLN A 1 127 ? -10.480 18.872 -24.209 1.00 61.88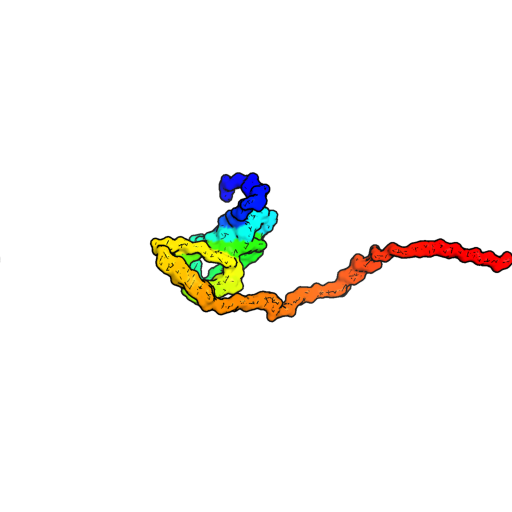 127 GLN A CA 1
ATOM 937 C C . GLN A 1 127 ? -9.086 18.944 -24.823 1.00 61.88 127 GLN A C 1
ATOM 939 O O . GLN A 1 127 ? -8.316 19.862 -24.549 1.00 61.88 127 GLN A O 1
ATOM 944 N N . ALA A 1 128 ? -8.732 17.931 -25.611 1.00 61.06 128 ALA A N 1
ATOM 945 C CA . ALA A 1 128 ? -7.572 18.030 -26.477 1.00 61.06 128 ALA A CA 1
ATOM 946 C C . ALA A 1 128 ? -7.828 19.165 -27.490 1.00 61.06 128 ALA A C 1
ATOM 948 O O . ALA A 1 128 ? -8.930 19.237 -28.044 1.00 61.06 128 ALA A O 1
ATOM 949 N N . PRO A 1 129 ? -6.857 20.057 -27.754 1.00 63.62 129 PRO A N 1
ATOM 950 C CA . PRO A 1 129 ? -6.994 21.033 -28.823 1.00 63.62 129 PRO A CA 1
ATOM 951 C C . PRO A 1 129 ? -7.144 20.287 -30.155 1.00 63.62 129 PRO A C 1
ATOM 953 O O . PRO A 1 129 ? -6.214 19.657 -30.652 1.00 63.62 129 PRO A O 1
ATOM 956 N N . THR A 1 130 ? -8.329 20.366 -30.754 1.00 59.31 130 THR A N 1
ATOM 957 C CA . THR A 1 130 ? -8.670 19.733 -32.039 1.00 59.31 130 THR A CA 1
ATOM 958 C C . THR A 1 130 ? -7.975 20.377 -33.242 1.00 59.31 130 THR A C 1
ATOM 960 O O . THR A 1 130 ? -8.089 19.877 -34.357 1.00 59.31 130 THR A O 1
ATOM 963 N N . ALA A 1 131 ? -7.204 21.448 -33.038 1.00 58.50 131 ALA A N 1
ATOM 964 C CA . ALA A 1 131 ? -6.583 22.224 -34.110 1.00 58.50 131 ALA A CA 1
ATOM 965 C C . ALA A 1 131 ? -5.376 21.547 -34.799 1.00 58.50 131 ALA A C 1
ATOM 967 O O . ALA A 1 131 ? -4.882 22.084 -35.783 1.00 58.50 131 ALA A O 1
ATOM 968 N N . GLY A 1 132 ? -4.896 20.391 -34.318 1.00 54.62 132 GLY A N 1
ATOM 969 C CA . GLY A 1 132 ? -3.729 19.705 -34.903 1.00 54.62 132 GLY A CA 1
ATOM 970 C C . GLY A 1 132 ? -3.969 18.287 -35.430 1.00 54.62 132 GLY A C 1
ATOM 971 O O . GLY A 1 132 ? -3.209 17.819 -36.272 1.00 54.62 132 GLY A O 1
ATOM 972 N N . PHE A 1 133 ? -5.014 17.588 -34.974 1.00 48.16 133 PHE A N 1
ATOM 973 C CA . PHE A 1 133 ? -5.194 16.164 -35.300 1.00 48.16 133 PHE A CA 1
ATOM 974 C C . PHE A 1 133 ? -5.858 15.929 -36.668 1.00 48.16 133 PHE A C 1
ATOM 976 O O . PHE A 1 133 ? -5.623 14.907 -37.306 1.00 48.16 133 PHE A O 1
ATOM 983 N N . ALA A 1 134 ? -6.620 16.905 -37.176 1.00 49.03 134 ALA A N 1
ATOM 984 C CA . ALA A 1 134 ? -7.220 16.825 -38.510 1.00 49.03 134 ALA A CA 1
ATOM 985 C C . ALA A 1 134 ? -6.178 16.841 -39.649 1.00 49.03 134 ALA A C 1
ATOM 987 O O . ALA A 1 134 ? -6.474 16.380 -40.746 1.00 49.03 134 ALA A O 1
ATOM 988 N N . ALA A 1 135 ? -4.954 17.323 -39.396 1.00 47.72 135 ALA A N 1
ATOM 989 C CA . ALA A 1 135 ? -3.896 17.361 -40.406 1.00 47.72 135 ALA A CA 1
ATOM 990 C C . ALA A 1 135 ? -3.246 15.988 -40.665 1.00 47.72 135 ALA A C 1
ATOM 992 O O . ALA A 1 135 ? -2.667 15.789 -41.727 1.00 47.72 135 ALA A O 1
ATOM 993 N N . PHE A 1 136 ? -3.353 15.038 -39.727 1.00 43.97 136 PHE A N 1
ATOM 994 C CA . PHE A 1 136 ? -2.756 13.702 -39.868 1.00 43.97 136 PHE A CA 1
ATOM 995 C C . PHE A 1 136 ? -3.743 12.625 -40.333 1.00 43.97 136 PHE A C 1
ATOM 997 O O . PHE A 1 136 ? -3.311 11.578 -40.802 1.00 43.97 136 PHE A O 1
ATOM 1004 N N . ALA A 1 137 ? -5.053 12.866 -40.238 1.00 44.16 137 ALA A N 1
ATOM 1005 C CA . ALA A 1 137 ? -6.070 11.907 -40.676 1.00 44.16 137 ALA A CA 1
ATOM 1006 C C . ALA A 1 137 ? -6.449 12.038 -42.166 1.00 44.16 137 ALA A C 1
ATOM 1008 O O . ALA A 1 137 ? -7.173 11.196 -42.683 1.00 44.16 137 ALA A O 1
ATOM 1009 N N . ALA A 1 138 ? -5.972 13.077 -42.863 1.00 43.97 138 ALA A N 1
ATOM 1010 C CA . ALA A 1 138 ? -6.393 13.406 -44.229 1.00 43.97 138 ALA A CA 1
ATOM 1011 C C . ALA A 1 138 ? -5.481 12.844 -45.341 1.00 43.97 138 ALA A C 1
ATOM 1013 O O . ALA A 1 138 ? -5.524 13.340 -46.463 1.00 43.97 138 ALA A O 1
ATOM 1014 N N . SER A 1 139 ? -4.637 11.844 -45.065 1.00 48.25 139 SER A N 1
ATOM 1015 C CA . SER A 1 139 ? -3.743 11.260 -46.083 1.00 48.25 139 SER A CA 1
ATOM 1016 C C . SER A 1 139 ? -3.916 9.754 -46.262 1.00 48.25 139 SER A C 1
ATOM 1018 O O . SER A 1 139 ? -2.942 9.032 -46.477 1.00 48.25 139 SER A O 1
ATOM 1020 N N . SER A 1 140 ? -5.135 9.240 -46.136 1.00 52.06 140 SER A N 1
ATOM 1021 C CA . SER A 1 140 ? -5.416 7.836 -46.441 1.00 52.06 140 SER A CA 1
ATOM 1022 C C . SER A 1 140 ? -6.808 7.688 -47.036 1.00 52.06 140 SER A C 1
ATOM 1024 O O . SER A 1 140 ? -7.712 7.210 -46.366 1.00 52.06 140 SER A O 1
ATOM 1026 N N . ASP A 1 141 ? -6.948 8.092 -48.297 1.00 40.88 141 ASP A N 1
ATOM 1027 C CA . ASP A 1 141 ? -7.977 7.545 -49.181 1.00 40.88 141 ASP A CA 1
ATOM 1028 C C . ASP A 1 141 ? -7.279 6.935 -50.406 1.00 40.88 141 ASP A C 1
ATOM 1030 O O . ASP A 1 141 ? -6.584 7.656 -51.131 1.00 40.88 141 ASP A O 1
ATOM 1034 N N . PRO A 1 142 ? -7.382 5.614 -50.621 1.00 48.12 142 PRO A N 1
ATOM 1035 C CA . PRO A 1 142 ? -7.148 4.992 -51.912 1.00 48.12 142 PRO A CA 1
ATOM 1036 C C . PRO A 1 142 ? -8.501 4.775 -52.607 1.00 48.12 142 PRO A C 1
ATOM 1038 O O . PRO A 1 142 ? -9.326 4.046 -52.067 1.00 48.12 142 PRO A O 1
ATOM 1041 N N . ASP A 1 143 ? -8.734 5.350 -53.790 1.00 40.53 143 ASP A 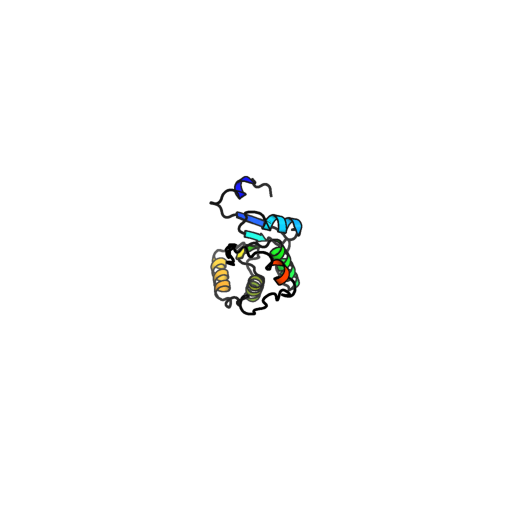N 1
ATOM 1042 C CA . ASP A 1 143 ? -9.840 4.901 -54.656 1.00 40.53 143 ASP A CA 1
ATOM 1043 C C . ASP A 1 143 ? -9.633 5.320 -56.134 1.00 40.53 143 ASP A C 1
ATOM 1045 O O . ASP A 1 143 ? -8.731 6.119 -56.405 1.00 40.53 143 ASP A O 1
ATOM 1049 N N . PRO A 1 144 ? -10.352 4.738 -57.115 1.00 43.50 144 PRO A N 1
ATOM 1050 C CA . PRO A 1 144 ? -9.808 3.747 -58.040 1.00 43.50 144 PRO A CA 1
ATOM 1051 C C . PRO A 1 144 ? -10.109 4.106 -59.523 1.00 43.50 144 PRO A C 1
ATOM 1053 O O . PRO A 1 144 ? -10.676 5.149 -59.816 1.00 43.50 144 PRO A O 1
ATOM 1056 N N . GLU A 1 145 ? -9.706 3.222 -60.443 1.00 38.72 145 GLU A N 1
ATOM 1057 C CA . GLU A 1 145 ? -10.231 3.032 -61.817 1.00 38.72 145 GLU A CA 1
ATOM 1058 C C . GLU A 1 145 ? -10.245 4.233 -62.801 1.00 38.72 145 GLU A C 1
ATOM 1060 O O . GLU A 1 145 ? -11.106 5.105 -62.788 1.00 38.72 145 GLU A O 1
ATOM 1065 N N . GLN A 1 146 ? -9.292 4.213 -63.746 1.00 40.12 146 GLN A N 1
ATOM 1066 C CA . GLN A 1 146 ? -9.355 4.967 -65.004 1.00 40.12 146 GLN A CA 1
ATOM 1067 C C . GLN A 1 146 ? -10.340 4.265 -65.952 1.00 40.12 146 GLN A C 1
ATOM 1069 O O . GLN A 1 146 ? -10.032 3.182 -66.447 1.00 40.12 146 GLN A O 1
ATOM 1074 N N . GLU A 1 147 ? -11.499 4.871 -66.207 1.00 42.28 147 GLU A N 1
ATOM 1075 C CA . GLU A 1 147 ? -12.341 4.525 -67.357 1.00 42.28 147 GLU A CA 1
ATOM 1076 C C . GLU A 1 147 ? -11.783 5.226 -68.608 1.00 42.28 147 GLU A C 1
ATOM 1078 O O . GLU A 1 147 ? -11.598 6.444 -68.634 1.00 42.28 147 GLU A O 1
ATOM 1083 N N . GLU A 1 148 ? -11.445 4.426 -69.620 1.00 47.34 148 GLU A N 1
ATOM 1084 C CA . GLU A 1 148 ? -11.063 4.863 -70.963 1.00 47.34 148 GLU A CA 1
ATOM 1085 C C . GLU A 1 148 ? -12.306 5.407 -71.690 1.00 47.34 148 GLU A C 1
ATOM 1087 O O . GLU A 1 148 ? -13.277 4.675 -71.869 1.00 47.34 148 GLU A O 1
ATOM 1092 N N . GLU A 1 149 ? -12.277 6.663 -72.145 1.00 45.16 149 GLU A N 1
ATOM 1093 C CA . GLU A 1 149 ? -13.240 7.166 -73.134 1.00 45.16 149 GLU A CA 1
ATOM 1094 C C . GLU A 1 149 ? -12.574 7.220 -74.518 1.00 45.16 149 GLU A C 1
ATOM 1096 O O . GLU A 1 149 ? -11.613 7.959 -74.748 1.00 45.16 149 GLU A O 1
ATOM 1101 N N . GLU A 1 150 ? -13.088 6.390 -75.431 1.00 43.25 150 GLU A N 1
ATOM 1102 C CA . GLU A 1 150 ? -12.864 6.455 -76.876 1.00 43.25 150 GLU A CA 1
ATOM 1103 C C . GLU A 1 150 ? -13.559 7.711 -77.446 1.00 43.25 150 GLU A C 1
ATOM 1105 O O . GLU A 1 150 ? -14.774 7.856 -77.315 1.00 43.25 150 GLU A O 1
ATOM 1110 N N . GLU A 1 151 ? -12.816 8.607 -78.109 1.00 50.03 151 GLU A N 1
ATOM 1111 C CA . GLU A 1 151 ? -13.393 9.679 -78.939 1.00 50.03 151 GLU A CA 1
ATOM 1112 C C . GLU A 1 151 ? -13.442 9.242 -80.416 1.00 50.03 151 GLU A C 1
ATOM 1114 O O . GLU A 1 151 ? -12.409 8.981 -81.039 1.00 50.03 151 GLU A O 1
ATOM 1119 N N . GLU A 1 152 ? -14.656 9.175 -80.974 1.00 41.22 152 GLU A N 1
ATOM 1120 C CA . GLU A 1 152 ? -14.933 9.115 -82.415 1.00 41.22 152 GLU A CA 1
ATOM 1121 C C . GLU A 1 152 ? -14.791 10.512 -83.057 1.00 41.22 152 GLU A C 1
ATOM 1123 O O . GLU A 1 152 ? -15.502 11.437 -82.666 1.00 41.22 152 GLU A O 1
ATOM 1128 N N . GLU A 1 153 ? -13.960 10.634 -84.101 1.00 38.41 153 GLU A N 1
ATOM 1129 C CA . GLU A 1 153 ? -14.252 11.406 -85.332 1.00 38.41 153 GLU A CA 1
ATOM 1130 C C . GLU A 1 153 ? -13.432 10.898 -86.533 1.00 38.41 153 GLU A C 1
ATOM 1132 O O . GLU A 1 153 ? -12.203 10.684 -86.393 1.00 38.41 153 GLU A O 1
#

Secondary structure (DSSP, 8-state):
----GGGGG-TTS--EEEE-TT--HHHHHHHHHSS-SEEEE--SS---S--HHHHHHHHHHHHHH-SEEEEEE-TT--HHHHHHHHHTT--EEEE--SSTHHHHHHHHHHHTSPPPP-TTSS-------TTTGGGTSSS----------PPP-

pLDDT: mean 79.74, std 18.37, range [38.41, 96.44]

Foldseek 3Di:
DPDDPVVQVDPVDAAEAEDELPDDLVNLQVLLPGSHAEYEYEYPDACPPVDPVSLVSVLVSCVSNVHQYAYEHELDDALVRLQSVVLSRHPYYDYDDPDPVSVVVVVVSNVPHDPHPPPPPPDPDPPDPPPPPVVVVPPDDDDDDDDDDDDDD

Sequence (153 aa):
ENTAAAVLNDDELGKIIAINSELSEDEGQAIHMLAVDCALFTPNESVKPLTVQRLIDIEVIRGIVGKMFIMSSPANLGKSELEALRNAGVAGLVINLDAAEDIAKTREAIDSLPRRPDSSRGGMMAQAPTAGFAAFAASSDPDPEQEEEEEEE

Radius of gyration: 26.06 Å; chains: 1; bounding box: 36×41×105 Å